Protein AF-A0A2W4KVB9-F1 (afdb_monomer)

pLDDT: mean 76.85, std 13.58, range [40.19, 92.81]

Sequence (116 aa):
MSLSLYEGKRRDLTPLKLLVTANVVLGLCAVLFWEPMSVLIAEPILWATGQGIGMSPELLDYPFVLIWFLPIACACVAWIAGKVGWTKLAYFAAFYPLLYLGLVFGWYHLTPAQWH

Foldseek 3Di:
DPPDPPDDPPPPCVVLVVLLVVLQVQLVCCVVVVPVCCVVQVVLQCLVLVVPQPPDRDPVSPSSCLRNVQSNVLSVQLVVCVVVVVNVSNVCSSCVSVVVSCCSVVCVVPDPPVSD

Secondary structure (DSSP, 8-state):
----TTS------HHHHHHHHHHHHHHHHHHHTHHHHHHHHHHHHHHHHTT---SS--GGG-HHHHHHHHHHHHHHHHHHHHHHT-HHHHHHHHHHHHHHHHHHHHHHHHS-GGG-

Radius of gyration: 18.53 Å; Cα contacts (8 Å, |Δi|>4): 88; chains: 1; bounding box: 48×26×63 Å

Structure (mmCIF, N/CA/C/O backbone):
data_AF-A0A2W4KVB9-F1
#
_entry.id   AF-A0A2W4KVB9-F1
#
loop_
_atom_site.group_PDB
_atom_site.id
_atom_site.type_symbol
_atom_site.label_atom_id
_atom_site.label_alt_id
_atom_site.label_comp_id
_atom_site.label_asym_id
_atom_site.label_entity_id
_atom_site.label_seq_id
_atom_site.pdbx_PDB_ins_code
_atom_site.Cartn_x
_atom_site.Cartn_y
_atom_site.Cartn_z
_atom_site.occupancy
_atom_site.B_iso_or_equiv
_atom_site.auth_seq_id
_atom_site.auth_comp_id
_atom_site.auth_asym_id
_atom_site.auth_atom_id
_atom_site.pdbx_PDB_model_num
ATOM 1 N N . MET A 1 1 ? -22.123 -0.641 44.196 1.00 40.19 1 MET A N 1
ATOM 2 C CA . MET A 1 1 ? -22.341 -0.252 42.786 1.00 40.19 1 MET A CA 1
ATOM 3 C C . MET A 1 1 ? -20.986 -0.159 42.103 1.00 40.19 1 MET A C 1
ATOM 5 O O . MET A 1 1 ? -20.333 0.870 42.187 1.00 40.19 1 MET A O 1
ATOM 9 N N . SER A 1 2 ? -20.513 -1.258 41.513 1.00 43.38 2 SER A N 1
ATOM 10 C CA . SER A 1 2 ? -19.314 -1.250 40.674 1.00 43.38 2 SER A CA 1
ATOM 11 C C . SER A 1 2 ? -19.734 -0.780 39.287 1.00 43.38 2 SER A C 1
ATOM 13 O O . SER A 1 2 ? -20.234 -1.573 38.488 1.00 43.38 2 SER A O 1
ATOM 15 N N . LEU A 1 3 ? -19.599 0.523 39.039 1.00 45.16 3 LEU A N 1
ATOM 16 C CA . LEU A 1 3 ? -19.624 1.058 37.685 1.00 45.16 3 LEU A CA 1
ATOM 17 C C . LEU A 1 3 ? -18.570 0.294 36.889 1.00 45.16 3 LEU A C 1
ATOM 19 O O . LEU A 1 3 ? -17.377 0.314 37.188 1.00 45.16 3 LEU A O 1
ATOM 23 N N . SER A 1 4 ? -19.088 -0.498 35.967 1.00 47.47 4 SER A N 1
ATOM 24 C CA . SER A 1 4 ? -18.372 -1.386 35.082 1.00 47.47 4 SER A CA 1
ATOM 25 C C . SER A 1 4 ? -17.217 -0.638 34.413 1.00 47.47 4 SER A C 1
ATOM 27 O O . SER A 1 4 ? -17.430 0.220 33.562 1.00 47.47 4 SER A O 1
ATOM 29 N N . LEU A 1 5 ? -15.982 -1.027 34.742 1.00 48.06 5 LEU A N 1
ATOM 30 C CA . LEU A 1 5 ? -14.723 -0.675 34.057 1.00 48.06 5 LEU A CA 1
ATOM 31 C C . LEU A 1 5 ? -14.721 -0.998 32.541 1.00 48.06 5 LEU A C 1
ATOM 33 O O . LEU A 1 5 ? -13.707 -0.838 31.866 1.00 48.06 5 LEU A O 1
ATOM 37 N N . TYR A 1 6 ? -15.850 -1.471 32.013 1.00 49.78 6 TYR A N 1
ATOM 38 C CA . TYR A 1 6 ? -16.123 -1.795 30.621 1.00 49.78 6 TYR A CA 1
ATOM 39 C C . TYR A 1 6 ? -16.751 -0.631 29.836 1.00 49.78 6 TYR A C 1
ATOM 41 O O . TYR A 1 6 ? -16.844 -0.699 28.608 1.00 49.78 6 TYR A O 1
ATOM 49 N N . GLU A 1 7 ? -17.163 0.452 30.500 1.00 45.88 7 GLU A N 1
ATOM 50 C CA . GLU A 1 7 ? -17.630 1.658 29.821 1.00 45.88 7 GLU A CA 1
ATOM 51 C C . GLU A 1 7 ? -16.451 2.522 29.349 1.00 45.88 7 GLU A C 1
ATOM 53 O O . GLU A 1 7 ? -15.769 3.199 30.113 1.00 45.88 7 GLU A O 1
ATOM 58 N N . GLY A 1 8 ? -16.261 2.574 28.032 1.00 48.41 8 GLY A N 1
ATOM 59 C CA . GLY A 1 8 ? -16.166 3.899 27.423 1.00 48.41 8 GLY A CA 1
ATOM 60 C C . GLY A 1 8 ? -14.857 4.318 26.770 1.00 48.41 8 GLY A C 1
ATOM 61 O O . GLY A 1 8 ? -14.829 5.411 26.212 1.00 48.41 8 GLY A O 1
ATOM 62 N N . LYS A 1 9 ? -13.806 3.492 26.684 1.00 52.28 9 LYS A N 1
ATOM 63 C CA . LYS A 1 9 ? -12.758 3.773 25.681 1.00 52.28 9 LYS A CA 1
ATOM 64 C C . LYS A 1 9 ? -13.241 3.283 24.315 1.00 52.28 9 LYS A C 1
ATOM 66 O O . LYS A 1 9 ? -12.761 2.275 23.799 1.00 52.28 9 LYS A O 1
ATOM 71 N N . ARG A 1 10 ? -14.221 3.989 23.724 1.00 60.16 10 ARG A N 1
ATOM 72 C CA . ARG A 1 10 ? -14.488 3.899 22.278 1.00 60.16 10 ARG A CA 1
ATOM 73 C C . ARG A 1 10 ? -13.151 4.166 21.598 1.00 60.16 10 ARG A C 1
ATOM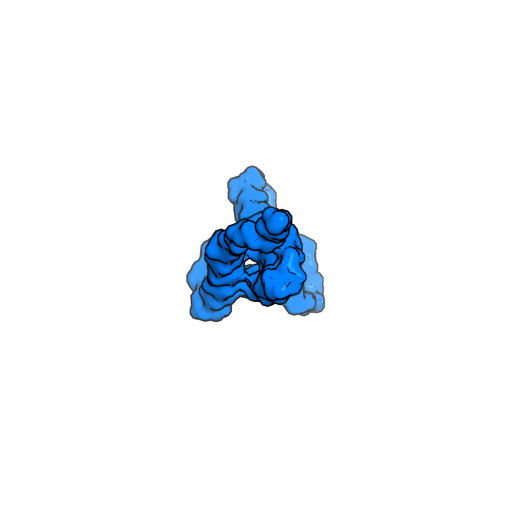 75 O O . ARG A 1 10 ? -12.666 5.292 21.607 1.00 60.16 10 ARG A O 1
ATOM 82 N N . ARG A 1 11 ? -12.506 3.106 21.106 1.00 65.88 11 ARG A N 1
ATOM 83 C CA . ARG A 1 11 ? -11.243 3.221 20.382 1.00 65.88 11 ARG A CA 1
ATOM 84 C C . ARG A 1 11 ? -11.505 4.130 19.193 1.00 65.88 11 ARG A C 1
ATOM 86 O O . ARG A 1 11 ? -12.399 3.842 18.400 1.00 65.88 11 ARG A O 1
ATOM 93 N N . ASP A 1 12 ? -10.760 5.223 19.100 1.00 77.75 12 ASP A N 1
ATOM 94 C CA . ASP A 1 12 ? -10.8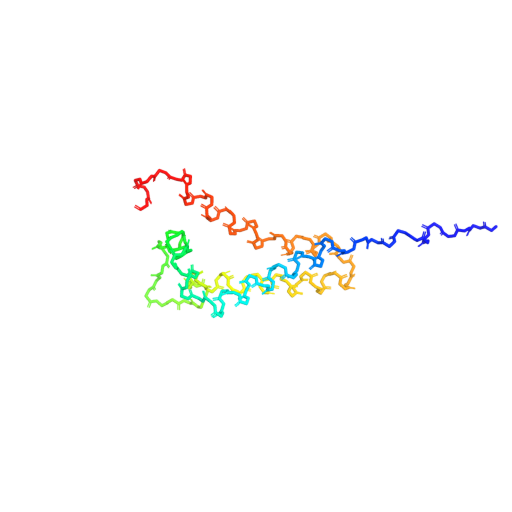39 6.085 17.936 1.00 77.75 12 ASP A CA 1
ATOM 95 C C . ASP A 1 12 ? -10.321 5.304 16.720 1.00 77.75 12 ASP A C 1
ATOM 97 O O . ASP A 1 12 ? -9.152 4.925 16.642 1.00 77.75 12 ASP A O 1
ATOM 101 N N . LEU A 1 13 ? -11.239 4.974 15.811 1.00 81.00 13 LEU A N 1
ATOM 102 C CA . LEU A 1 13 ? -10.956 4.257 14.568 1.00 81.00 13 LEU A CA 1
ATOM 103 C C . LEU A 1 13 ? -10.762 5.221 13.393 1.00 81.00 13 LEU A C 1
ATOM 105 O O . LEU A 1 13 ? -10.565 4.763 12.271 1.00 81.00 13 LEU A O 1
ATOM 109 N N . THR A 1 14 ? -10.832 6.535 13.619 1.00 87.38 14 THR A N 1
ATOM 110 C CA . THR A 1 14 ? -10.603 7.562 12.593 1.00 87.38 14 THR A CA 1
ATOM 111 C C . THR A 1 14 ? -9.274 7.372 11.853 1.00 87.38 14 THR A C 1
ATOM 113 O O . THR A 1 14 ? -9.318 7.313 10.624 1.00 87.38 14 THR A O 1
ATOM 116 N N . PRO A 1 15 ? -8.119 7.160 12.521 1.00 87.38 15 PRO A N 1
ATOM 117 C CA . PRO A 1 15 ? -6.861 6.914 11.810 1.00 87.38 15 PRO A CA 1
ATOM 118 C C . PRO A 1 15 ? -6.885 5.634 10.962 1.00 87.38 15 PRO A C 1
ATOM 120 O O . PRO A 1 15 ? -6.407 5.642 9.832 1.00 87.38 15 PRO A O 1
ATOM 123 N N . LEU A 1 16 ? -7.502 4.551 11.449 1.00 86.75 16 LEU A N 1
ATOM 124 C CA . LEU A 1 16 ? -7.662 3.322 10.663 1.00 86.75 16 LEU A CA 1
ATOM 125 C C . LEU A 1 16 ? -8.531 3.557 9.420 1.00 86.75 16 LEU A C 1
ATOM 127 O O . LEU A 1 16 ? -8.188 3.096 8.336 1.00 86.75 16 LEU A O 1
ATOM 131 N N . LYS A 1 17 ? -9.641 4.291 9.561 1.00 87.94 17 LYS A N 1
ATOM 132 C CA .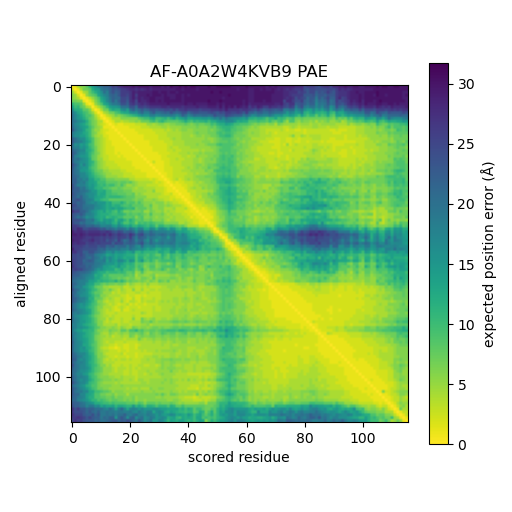 LYS A 1 17 ? -10.512 4.644 8.432 1.00 87.94 17 LYS A CA 1
ATOM 133 C C . LYS A 1 17 ? -9.768 5.482 7.398 1.00 87.94 17 LYS A C 1
ATOM 135 O O . LYS A 1 17 ? -9.891 5.196 6.217 1.00 87.94 17 LYS A O 1
ATOM 140 N N . LEU A 1 18 ? -8.981 6.466 7.834 1.00 90.62 18 LEU A N 1
ATOM 141 C CA . LEU A 1 18 ? -8.162 7.282 6.937 1.00 90.62 18 LEU A CA 1
ATOM 142 C C . LEU A 1 18 ? -7.155 6.426 6.162 1.00 90.62 18 LEU A C 1
ATOM 144 O O . LEU A 1 18 ? -7.060 6.576 4.948 1.00 90.62 18 LEU A O 1
ATOM 148 N N . LEU A 1 19 ? -6.469 5.491 6.829 1.00 88.06 19 LEU A N 1
ATOM 149 C CA . LEU A 1 19 ? -5.537 4.569 6.169 1.00 88.06 19 LEU A CA 1
ATOM 150 C C . LEU A 1 19 ? -6.244 3.662 5.154 1.00 88.06 19 LEU A C 1
ATOM 152 O O . LEU A 1 19 ? -5.758 3.486 4.040 1.00 88.06 19 LEU A O 1
ATOM 156 N N . VAL A 1 20 ? -7.402 3.100 5.507 1.00 88.56 20 VAL A N 1
ATOM 157 C CA . VAL A 1 20 ? -8.199 2.276 4.584 1.00 88.56 20 VAL A CA 1
ATOM 158 C C . VAL A 1 20 ? -8.649 3.102 3.378 1.00 88.56 20 VAL A C 1
ATOM 160 O O . VAL A 1 20 ? -8.452 2.672 2.245 1.00 88.56 20 VAL A O 1
ATOM 163 N N . THR A 1 21 ? -9.181 4.307 3.596 1.00 90.50 21 THR A N 1
ATOM 164 C CA . THR A 1 21 ? -9.589 5.212 2.513 1.00 90.50 21 THR A CA 1
ATOM 165 C C . THR A 1 21 ? -8.410 5.587 1.618 1.00 90.50 21 THR A C 1
ATOM 167 O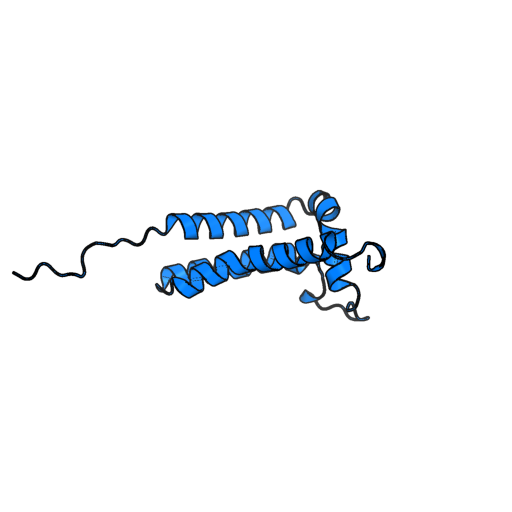 O . THR A 1 21 ? -8.552 5.547 0.402 1.00 90.50 21 THR A O 1
ATOM 170 N N . ALA A 1 22 ? -7.241 5.895 2.186 1.00 88.81 22 ALA A N 1
ATOM 171 C CA . ALA A 1 22 ? -6.044 6.219 1.414 1.00 88.81 22 ALA A CA 1
ATOM 172 C C . ALA A 1 22 ? -5.615 5.056 0.506 1.00 88.81 22 ALA A C 1
ATOM 174 O O . ALA A 1 22 ? -5.329 5.278 -0.666 1.00 88.81 22 ALA A O 1
ATOM 175 N N . ASN A 1 23 ? -5.640 3.816 1.009 1.00 88.50 23 ASN A N 1
ATOM 176 C CA . ASN A 1 23 ? -5.340 2.630 0.202 1.00 88.50 23 ASN A CA 1
ATOM 177 C C . ASN A 1 23 ? -6.361 2.409 -0.923 1.00 88.50 23 ASN A C 1
ATOM 179 O O . ASN A 1 23 ? -5.979 2.072 -2.041 1.00 88.50 23 ASN A O 1
ATOM 183 N N . VAL A 1 24 ? -7.652 2.626 -0.651 1.00 87.25 24 VAL A N 1
ATOM 184 C CA . VAL A 1 24 ? -8.702 2.525 -1.678 1.00 87.25 24 VAL A CA 1
ATOM 185 C C . VAL A 1 24 ? -8.515 3.595 -2.752 1.00 87.25 24 VAL A C 1
ATOM 187 O O . VAL A 1 24 ? -8.582 3.279 -3.936 1.00 87.25 24 VAL A O 1
ATOM 190 N N . VAL A 1 25 ? -8.244 4.843 -2.361 1.00 89.31 25 VAL A N 1
ATOM 191 C CA . VAL A 1 25 ? -7.968 5.939 -3.301 1.00 89.31 25 VAL A CA 1
ATOM 192 C C . VAL A 1 25 ? -6.727 5.633 -4.133 1.00 89.31 25 VAL A C 1
ATOM 194 O O . VAL A 1 25 ? -6.772 5.792 -5.345 1.00 89.31 25 VAL A O 1
ATOM 197 N N . LEU A 1 26 ? -5.652 5.137 -3.517 1.00 84.31 26 LEU A N 1
ATOM 198 C CA . LEU A 1 26 ? -4.439 4.739 -4.230 1.00 84.31 26 LEU A CA 1
ATOM 199 C C . LEU A 1 26 ? -4.727 3.642 -5.264 1.00 84.31 26 LEU A C 1
ATOM 201 O O . LEU A 1 26 ? -4.321 3.771 -6.416 1.00 84.31 26 LEU A O 1
ATOM 205 N N . GLY A 1 27 ? -5.474 2.604 -4.876 1.00 84.31 27 GLY A N 1
ATOM 206 C CA . GLY A 1 27 ? -5.874 1.532 -5.787 1.00 84.31 27 GLY A CA 1
ATOM 207 C C . GLY A 1 27 ? -6.755 2.027 -6.936 1.00 84.31 27 GLY A C 1
ATOM 208 O O . GLY A 1 27 ? -6.535 1.651 -8.084 1.00 84.31 27 GLY A O 1
ATOM 209 N N . LEU A 1 28 ? -7.707 2.923 -6.658 1.00 86.12 28 LEU A N 1
ATOM 210 C CA . LEU A 1 28 ? -8.535 3.557 -7.688 1.00 86.12 28 LEU A CA 1
ATOM 211 C C . LEU A 1 28 ? -7.707 4.430 -8.631 1.00 86.12 28 LEU A C 1
ATOM 213 O O . LEU A 1 28 ? -7.913 4.365 -9.839 1.00 86.12 28 LEU A O 1
ATOM 217 N N . CYS A 1 29 ? -6.758 5.210 -8.112 1.00 84.38 29 CYS A N 1
ATOM 218 C CA . CYS A 1 29 ? -5.858 6.005 -8.940 1.00 84.38 29 CYS A CA 1
ATOM 219 C C . CYS A 1 29 ? -5.012 5.118 -9.855 1.00 84.38 29 CYS A C 1
ATOM 221 O O . CYS A 1 29 ? -4.869 5.430 -11.032 1.00 84.38 29 CYS A O 1
ATOM 223 N N . ALA A 1 30 ? -4.525 3.987 -9.349 1.00 80.31 30 ALA A N 1
ATOM 224 C CA . ALA A 1 30 ? -3.734 3.048 -10.134 1.00 80.31 30 ALA A CA 1
ATOM 225 C C . ALA A 1 30 ? -4.529 2.396 -11.277 1.00 80.31 30 ALA A C 1
ATOM 227 O O . ALA A 1 30 ? -3.942 2.070 -12.304 1.00 80.31 30 ALA A O 1
ATOM 228 N N . VAL A 1 31 ? -5.851 2.252 -11.137 1.00 82.25 31 VAL A N 1
ATOM 229 C CA . VAL A 1 31 ? -6.727 1.737 -12.204 1.00 82.25 31 VAL A CA 1
ATOM 230 C C . VAL A 1 31 ? -7.176 2.847 -13.162 1.00 82.25 31 VAL A C 1
ATOM 232 O O . VAL A 1 31 ? -7.126 2.673 -14.376 1.00 82.25 31 VAL A O 1
ATOM 235 N N . LEU A 1 32 ? -7.624 3.991 -12.635 1.00 85.06 32 LEU A N 1
ATOM 236 C CA . LEU A 1 32 ? -8.243 5.069 -13.422 1.00 85.06 32 LEU A CA 1
ATOM 237 C C . LEU A 1 32 ? -7.225 6.003 -14.084 1.00 85.06 32 LEU A C 1
ATOM 239 O O . LEU A 1 32 ? -7.493 6.549 -15.149 1.00 85.06 32 LEU A O 1
ATOM 243 N N . PHE A 1 33 ? -6.064 6.185 -13.461 1.00 83.75 33 PHE A N 1
ATOM 244 C CA . PHE A 1 33 ? -4.987 7.069 -13.909 1.00 83.75 33 PHE A CA 1
ATOM 245 C C . PHE A 1 33 ? -3.701 6.270 -14.138 1.00 83.75 33 PHE A C 1
ATOM 247 O O . PHE A 1 33 ? -2.602 6.720 -13.811 1.00 83.75 33 PHE A O 1
ATOM 254 N N . TRP A 1 34 ? -3.841 5.064 -14.693 1.00 75.56 34 TRP A N 1
ATOM 255 C CA . TRP A 1 34 ? -2.728 4.136 -14.869 1.00 75.56 34 TRP A CA 1
ATOM 256 C C . TRP A 1 34 ? -1.617 4.713 -15.766 1.00 75.56 34 TRP A C 1
ATOM 258 O O . TRP A 1 34 ? -0.448 4.546 -15.441 1.00 75.56 34 TRP A O 1
ATOM 268 N N . GLU A 1 35 ? -1.952 5.457 -16.830 1.00 77.25 35 GLU A N 1
ATOM 269 C CA . GLU A 1 35 ? -0.967 6.089 -17.725 1.00 77.25 35 GLU A CA 1
ATOM 270 C C . GLU A 1 35 ? -0.042 7.075 -16.988 1.00 77.25 35 GLU A C 1
ATOM 272 O O . GLU A 1 35 ? 1.168 6.840 -16.960 1.00 77.25 35 GLU A O 1
ATOM 277 N N . PRO A 1 36 ? -0.540 8.141 -16.329 1.00 78.88 36 PRO A N 1
ATOM 278 C CA . PRO A 1 36 ? 0.330 9.066 -15.603 1.00 78.88 36 PRO A CA 1
ATOM 279 C C . PRO A 1 36 ? 0.996 8.419 -14.383 1.00 78.88 36 PRO A C 1
ATOM 281 O O . PRO A 1 36 ? 2.124 8.779 -14.049 1.00 78.88 36 PRO A O 1
ATOM 284 N N . MET A 1 37 ? 0.351 7.443 -13.730 1.00 73.31 37 MET A N 1
ATOM 285 C CA . MET A 1 37 ? 1.004 6.677 -12.664 1.00 73.31 37 MET A CA 1
ATOM 286 C C . MET A 1 37 ? 2.161 5.835 -13.201 1.00 73.31 37 MET A C 1
ATOM 288 O O . MET A 1 37 ? 3.196 5.756 -12.546 1.00 73.31 37 MET A O 1
ATOM 292 N N . SER A 1 38 ? 2.046 5.262 -14.398 1.00 70.38 38 SER A N 1
ATOM 293 C CA . SER A 1 38 ? 3.137 4.492 -14.992 1.00 70.38 38 SER A CA 1
ATOM 294 C C . SER A 1 38 ? 4.382 5.356 -15.214 1.00 70.38 38 SER A C 1
ATOM 296 O O . SER A 1 38 ? 5.472 4.931 -14.869 1.00 70.38 38 SER A O 1
ATOM 298 N N . VAL A 1 39 ? 4.243 6.617 -15.630 1.00 74.69 39 VAL A N 1
ATOM 299 C CA . VAL A 1 39 ? 5.393 7.524 -15.812 1.00 74.69 39 VAL A CA 1
ATOM 300 C C . VAL A 1 39 ? 6.192 7.729 -14.520 1.00 74.69 39 VAL A C 1
ATOM 302 O O . VAL A 1 39 ? 7.412 7.835 -14.559 1.00 74.69 39 VAL A O 1
ATOM 305 N N . LEU A 1 40 ? 5.519 7.775 -13.370 1.00 71.69 40 LEU A N 1
ATOM 306 C CA . LEU A 1 40 ? 6.160 8.059 -12.081 1.00 71.69 40 LEU A CA 1
ATOM 307 C C . LEU A 1 40 ? 6.654 6.802 -11.354 1.00 71.69 40 LEU A C 1
ATOM 309 O O . LEU A 1 40 ? 7.483 6.892 -10.452 1.00 71.69 40 LEU A O 1
ATOM 313 N N . ILE A 1 41 ? 6.088 5.643 -11.686 1.00 73.38 41 ILE A N 1
ATOM 314 C CA . ILE A 1 41 ? 6.150 4.450 -10.837 1.00 73.38 41 ILE A CA 1
ATOM 315 C C . ILE A 1 41 ? 6.642 3.221 -11.606 1.00 73.38 41 ILE A C 1
ATOM 317 O O . ILE A 1 41 ? 7.122 2.269 -10.994 1.00 73.38 41 ILE A O 1
ATOM 321 N N . ALA A 1 42 ? 6.550 3.227 -12.938 1.00 70.69 42 ALA A N 1
ATOM 322 C CA . ALA A 1 42 ? 6.967 2.100 -13.763 1.00 70.69 42 ALA A CA 1
ATOM 323 C C . ALA A 1 42 ? 8.441 1.782 -13.559 1.00 70.69 42 ALA A C 1
ATOM 325 O O . ALA A 1 42 ? 8.756 0.630 -13.311 1.00 70.69 42 ALA A O 1
ATOM 326 N N . GLU A 1 43 ? 9.324 2.779 -13.621 1.00 72.25 43 GLU A N 1
ATOM 327 C CA . GLU A 1 43 ? 10.767 2.570 -13.487 1.00 72.25 43 GLU A CA 1
ATOM 328 C C . GLU A 1 43 ? 11.156 1.910 -12.149 1.00 72.25 43 GLU A C 1
ATOM 330 O O . GLU A 1 43 ? 11.729 0.820 -12.195 1.00 72.25 43 GLU A O 1
ATOM 335 N N . PRO A 1 44 ? 10.781 2.449 -10.967 1.00 73.88 44 PRO A N 1
ATOM 336 C CA . PRO A 1 44 ? 11.089 1.810 -9.688 1.00 73.88 44 PRO A CA 1
ATOM 337 C C . PRO A 1 44 ? 10.599 0.369 -9.573 1.00 73.88 44 PRO A C 1
ATOM 339 O O . PRO A 1 44 ? 11.285 -0.492 -9.018 1.00 73.88 44 PRO A O 1
ATOM 342 N N . ILE A 1 45 ? 9.397 0.095 -10.081 1.00 72.56 45 ILE A N 1
ATOM 343 C CA . ILE A 1 45 ? 8.787 -1.221 -9.914 1.00 72.56 45 ILE A CA 1
ATOM 344 C C . ILE A 1 45 ? 9.305 -2.207 -10.962 1.00 72.56 45 ILE A C 1
ATOM 346 O O . ILE A 1 45 ? 9.587 -3.351 -10.614 1.00 72.56 45 ILE A O 1
ATOM 350 N N . LEU A 1 46 ? 9.497 -1.789 -12.214 1.00 71.25 46 LEU A N 1
ATOM 351 C CA . LEU A 1 46 ? 10.159 -2.598 -13.241 1.00 71.25 46 LEU A CA 1
ATOM 352 C C . LEU A 1 46 ? 11.576 -2.950 -12.816 1.00 71.25 46 LEU A C 1
ATOM 354 O O . LEU A 1 46 ? 11.995 -4.081 -13.002 1.00 71.25 46 LEU A O 1
ATOM 358 N N . TRP A 1 47 ? 12.291 -2.027 -12.188 1.00 71.75 47 TRP A N 1
ATOM 359 C CA . TRP A 1 47 ? 13.609 -2.305 -11.648 1.00 71.75 47 TRP A CA 1
ATOM 360 C C . TRP A 1 47 ? 13.563 -3.336 -10.503 1.00 71.75 47 TRP A C 1
ATOM 362 O O . TRP A 1 47 ? 14.323 -4.304 -10.501 1.00 71.75 47 TRP A O 1
ATOM 372 N N . ALA A 1 48 ? 12.604 -3.208 -9.579 1.00 70.25 48 ALA A N 1
ATOM 373 C CA . ALA A 1 48 ? 12.428 -4.158 -8.477 1.00 70.25 48 ALA A CA 1
ATOM 374 C C . ALA A 1 48 ? 11.926 -5.551 -8.919 1.00 70.25 48 ALA A C 1
ATOM 376 O O . ALA A 1 48 ? 12.155 -6.536 -8.219 1.00 70.25 48 ALA A O 1
ATOM 377 N N . THR A 1 49 ? 11.239 -5.643 -10.061 1.00 65.94 49 THR A N 1
ATOM 378 C CA . THR A 1 49 ? 10.642 -6.889 -10.594 1.00 65.94 49 THR A CA 1
ATOM 379 C C . THR A 1 49 ? 11.383 -7.453 -11.814 1.00 65.94 49 THR A C 1
ATOM 381 O O . THR A 1 49 ? 11.147 -8.590 -12.223 1.00 65.94 49 THR A O 1
ATOM 384 N N . GLY A 1 50 ? 12.325 -6.693 -12.376 1.00 60.72 50 GLY A N 1
ATOM 385 C CA . GLY A 1 50 ? 12.919 -6.917 -13.695 1.00 60.72 50 GLY A CA 1
ATOM 386 C C . GLY A 1 50 ? 13.852 -8.118 -13.801 1.00 60.72 50 GLY A C 1
ATOM 387 O O . GLY A 1 50 ? 14.138 -8.561 -14.909 1.00 60.72 50 GLY A O 1
ATOM 388 N N . GLN A 1 51 ? 14.287 -8.701 -12.681 1.00 57.75 51 GLN A N 1
ATOM 389 C CA . GLN A 1 51 ? 15.095 -9.928 -12.696 1.00 57.75 51 GLN A CA 1
ATOM 390 C C . GLN A 1 51 ? 14.269 -11.228 -12.740 1.00 57.75 51 GLN A C 1
ATOM 392 O O . GLN A 1 51 ? 14.858 -12.307 -12.761 1.00 57.75 51 GLN A O 1
ATOM 397 N N . GLY A 1 52 ? 12.930 -11.158 -12.752 1.00 51.16 52 GLY A N 1
ATOM 398 C CA . GLY A 1 52 ? 12.076 -12.332 -12.510 1.00 51.16 52 GLY A CA 1
ATOM 399 C C . GLY A 1 52 ? 10.982 -12.637 -13.533 1.00 51.16 52 GLY A C 1
ATOM 400 O O . GLY A 1 52 ? 10.317 -13.656 -13.374 1.00 51.16 52 GLY A O 1
ATOM 401 N N . ILE A 1 53 ? 10.769 -11.816 -14.569 1.00 55.53 53 ILE A N 1
ATOM 402 C CA . ILE A 1 53 ? 9.680 -12.054 -15.535 1.00 55.53 53 ILE A CA 1
ATOM 403 C C . ILE A 1 53 ? 10.063 -13.235 -16.442 1.00 55.53 53 ILE A C 1
ATOM 405 O O . ILE A 1 53 ? 10.736 -13.077 -17.461 1.00 55.53 53 ILE A O 1
ATOM 409 N N . GLY A 1 54 ? 9.670 -14.444 -16.039 1.00 55.91 54 GLY A N 1
ATOM 410 C CA . GLY A 1 54 ? 9.823 -15.656 -16.840 1.00 55.91 54 GLY A CA 1
ATOM 411 C C . GLY A 1 54 ? 9.004 -15.602 -18.135 1.00 55.91 54 GLY A C 1
ATOM 412 O O . GLY A 1 54 ? 8.141 -14.748 -18.320 1.00 55.91 54 GLY A O 1
ATOM 413 N N . MET A 1 55 ? 9.232 -16.558 -19.044 1.00 56.62 55 MET A N 1
ATOM 414 C CA . MET A 1 55 ? 8.503 -16.634 -20.325 1.00 56.62 55 MET A CA 1
ATOM 415 C C . MET A 1 55 ? 6.990 -16.908 -20.178 1.00 56.62 55 MET A C 1
ATOM 417 O O . MET A 1 55 ? 6.256 -16.817 -21.159 1.00 56.62 55 MET A O 1
ATOM 421 N N . SER A 1 56 ? 6.517 -17.215 -18.967 1.00 58.28 56 SER A N 1
ATOM 422 C CA . SER A 1 56 ? 5.107 -17.386 -18.606 1.00 58.28 56 SER A CA 1
ATOM 423 C C . SER A 1 56 ? 4.757 -16.489 -17.407 1.00 58.28 56 SER A C 1
ATOM 425 O O . SER A 1 56 ? 4.737 -16.987 -16.282 1.00 58.28 56 SER A O 1
ATOM 427 N N . PRO A 1 57 ? 4.535 -15.180 -17.608 1.00 62.94 57 PRO A N 1
ATOM 428 C CA . PRO A 1 57 ? 4.242 -14.273 -16.505 1.00 62.94 57 PRO A CA 1
ATOM 429 C C . PRO A 1 57 ? 2.893 -14.617 -15.861 1.00 62.94 57 PRO A C 1
ATOM 431 O O . PRO A 1 57 ? 1.857 -14.656 -16.533 1.00 62.94 57 PRO A O 1
ATOM 434 N N . GLU A 1 58 ? 2.899 -14.863 -14.555 1.00 68.12 58 GLU A N 1
ATOM 435 C CA . GLU A 1 58 ? 1.693 -14.955 -13.742 1.00 68.12 58 GLU A CA 1
ATOM 436 C C . GLU A 1 58 ? 1.120 -13.556 -13.475 1.00 68.12 58 GLU A C 1
ATOM 438 O O . GLU A 1 58 ? 1.803 -12.538 -13.575 1.00 68.12 58 GLU A O 1
ATOM 443 N N . LEU A 1 59 ? -0.160 -13.473 -13.095 1.00 66.38 59 LEU A N 1
ATOM 444 C CA . LEU A 1 59 ? -0.819 -12.187 -12.827 1.00 66.38 59 LEU A CA 1
ATOM 445 C C . LEU A 1 59 ? -0.083 -11.366 -11.747 1.00 66.38 59 LEU A C 1
ATOM 447 O O . LEU A 1 59 ? -0.099 -10.141 -11.787 1.00 66.38 59 LEU A O 1
ATOM 451 N N . LEU A 1 60 ? 0.561 -12.038 -10.789 1.00 65.50 60 LEU A N 1
ATOM 452 C CA . LEU A 1 60 ? 1.325 -11.400 -9.714 1.00 65.50 60 LEU A CA 1
ATOM 453 C C . LEU A 1 60 ? 2.741 -10.989 -10.133 1.00 65.50 60 LEU A C 1
ATOM 455 O O . LEU A 1 60 ? 3.332 -10.145 -9.463 1.00 65.50 60 LEU A O 1
ATOM 459 N N . ASP A 1 61 ? 3.244 -11.516 -11.252 1.00 61.16 61 ASP A N 1
ATOM 460 C CA . ASP A 1 61 ? 4.523 -11.101 -11.836 1.00 61.16 61 ASP A CA 1
ATOM 461 C C . ASP A 1 61 ? 4.402 -9.744 -12.530 1.00 61.16 61 ASP A C 1
ATOM 463 O O . ASP A 1 61 ? 5.408 -9.110 -12.844 1.00 61.16 61 ASP A O 1
ATOM 467 N N . TYR A 1 62 ? 3.171 -9.269 -12.757 1.00 66.62 62 TYR A N 1
ATOM 468 C CA . TYR A 1 62 ? 2.947 -7.944 -13.302 1.00 66.62 62 TYR A CA 1
ATOM 469 C C . TYR A 1 62 ? 3.185 -6.876 -12.227 1.00 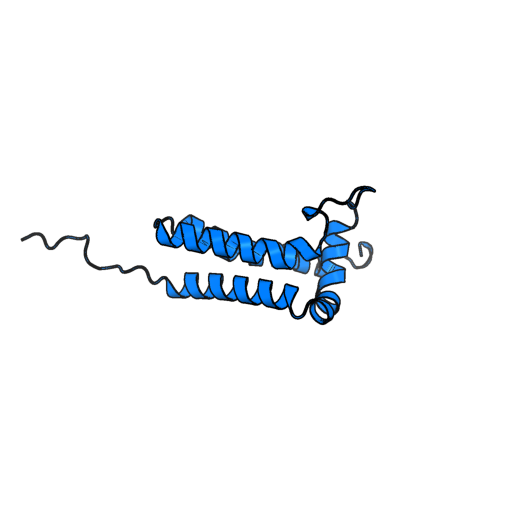66.62 62 TYR A C 1
ATOM 471 O O . TYR A 1 62 ? 2.369 -6.728 -11.310 1.00 66.62 62 TYR A O 1
ATOM 479 N N . PRO A 1 63 ? 4.230 -6.042 -12.373 1.00 65.94 63 PRO A N 1
ATOM 480 C CA . PRO A 1 63 ? 4.601 -5.032 -11.382 1.00 65.94 63 PRO A CA 1
ATOM 481 C C . PRO A 1 63 ? 3.455 -4.075 -11.042 1.00 65.94 63 PRO A C 1
ATOM 483 O O . PRO A 1 63 ? 3.274 -3.667 -9.897 1.00 65.94 63 PRO A O 1
ATOM 486 N N . PHE A 1 64 ? 2.621 -3.764 -12.033 1.00 67.19 64 PHE A N 1
ATOM 487 C CA . PHE A 1 64 ? 1.480 -2.870 -11.871 1.00 67.19 64 PHE A CA 1
ATOM 488 C C . PHE A 1 64 ? 0.323 -3.498 -11.098 1.00 67.19 64 PHE A C 1
ATOM 490 O O . PHE A 1 64 ? -0.422 -2.767 -10.448 1.00 67.19 64 PHE A O 1
ATOM 497 N N . VAL A 1 65 ? 0.189 -4.829 -11.104 1.00 71.25 65 VAL A N 1
ATOM 498 C CA . VAL A 1 65 ? -0.833 -5.532 -10.314 1.00 71.25 65 VAL A CA 1
ATOM 499 C C . VAL A 1 65 ? -0.599 -5.306 -8.829 1.00 71.25 65 VAL A C 1
ATOM 501 O O . VAL A 1 65 ? -1.548 -5.032 -8.098 1.00 71.25 65 VAL A O 1
ATOM 504 N N . LEU A 1 66 ? 0.658 -5.263 -8.391 1.00 72.81 66 LEU A N 1
ATOM 505 C CA . LEU A 1 66 ? 1.008 -4.954 -7.004 1.00 72.81 66 LEU A CA 1
ATOM 506 C C . LEU A 1 66 ? 0.580 -3.540 -6.574 1.00 72.81 66 LEU A C 1
ATOM 508 O O . LEU A 1 66 ? 0.289 -3.332 -5.400 1.00 72.81 66 LEU A O 1
ATOM 512 N N . ILE A 1 67 ? 0.480 -2.578 -7.497 1.00 75.44 67 ILE A N 1
ATOM 513 C CA . ILE A 1 67 ? 0.142 -1.180 -7.174 1.00 75.44 67 ILE A CA 1
ATOM 514 C C . ILE A 1 67 ? -1.348 -1.005 -6.872 1.00 75.44 67 ILE A C 1
ATOM 516 O O . ILE A 1 67 ? -1.699 -0.205 -6.011 1.00 75.44 67 ILE A O 1
ATOM 520 N N . TRP A 1 68 ? -2.237 -1.727 -7.559 1.00 77.44 68 TRP A N 1
ATOM 521 C CA . TRP A 1 68 ? -3.683 -1.594 -7.339 1.00 77.44 68 TRP A CA 1
ATOM 522 C C . TRP A 1 68 ? -4.267 -2.742 -6.522 1.00 77.44 68 TRP A C 1
ATOM 524 O O . TRP A 1 68 ? -5.105 -2.506 -5.650 1.00 77.44 68 TRP A O 1
ATOM 534 N N . PHE A 1 69 ? -3.815 -3.977 -6.741 1.00 83.00 69 PHE A N 1
ATOM 535 C CA . PHE A 1 69 ? -4.367 -5.142 -6.056 1.00 83.00 69 PHE A CA 1
ATOM 536 C C . PHE A 1 69 ? -3.975 -5.160 -4.579 1.00 83.00 69 PHE A C 1
ATOM 538 O O . PHE A 1 69 ? -4.838 -5.359 -3.723 1.00 83.00 69 PHE A O 1
ATOM 545 N N . LEU A 1 70 ? -2.699 -4.909 -4.264 1.00 84.94 70 LEU A N 1
ATOM 546 C CA . LEU A 1 70 ? -2.203 -4.997 -2.892 1.00 84.94 70 LEU A CA 1
ATOM 547 C C . LEU A 1 70 ? -2.887 -3.982 -1.958 1.00 84.94 70 LEU A C 1
ATOM 549 O O . LEU A 1 70 ? -3.398 -4.416 -0.923 1.00 84.94 70 LEU A O 1
ATOM 553 N N . PRO A 1 71 ? -3.001 -2.676 -2.291 1.00 86.06 71 PRO A N 1
ATOM 554 C CA . PRO A 1 71 ? -3.695 -1.724 -1.425 1.00 86.06 71 PRO A CA 1
ATOM 555 C C . PRO A 1 71 ? -5.171 -2.067 -1.234 1.00 86.06 71 PRO A C 1
ATOM 557 O O . PRO A 1 71 ? -5.677 -1.962 -0.117 1.00 86.06 71 PRO A O 1
ATOM 560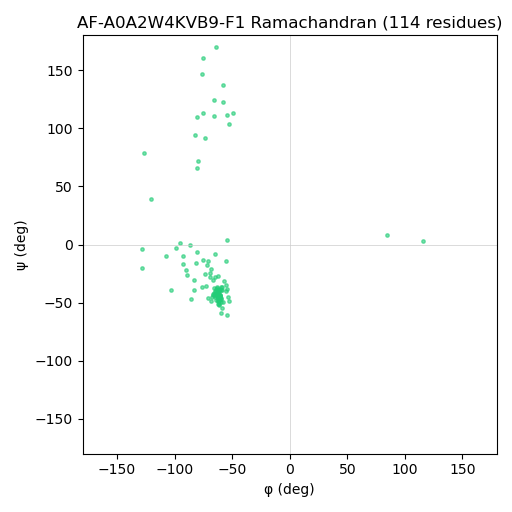 N N . ILE A 1 72 ? -5.857 -2.522 -2.288 1.00 88.31 72 ILE A N 1
ATOM 561 C CA . ILE A 1 72 ? -7.280 -2.882 -2.220 1.00 88.31 72 ILE A CA 1
ATOM 562 C C . ILE A 1 72 ? -7.481 -4.134 -1.358 1.00 88.31 72 ILE A C 1
ATOM 564 O O . ILE A 1 72 ? -8.302 -4.119 -0.439 1.00 88.31 72 ILE A O 1
ATOM 568 N N . ALA A 1 73 ? -6.707 -5.197 -1.590 1.00 89.44 73 ALA A N 1
ATOM 569 C CA . ALA A 1 73 ? -6.786 -6.431 -0.811 1.00 89.44 73 ALA A CA 1
ATOM 570 C C . ALA A 1 73 ? -6.491 -6.170 0.675 1.00 89.44 73 ALA A C 1
ATOM 572 O O . ALA A 1 73 ? -7.250 -6.586 1.556 1.00 89.44 73 ALA A O 1
ATOM 573 N N . CYS A 1 74 ? -5.439 -5.403 0.965 1.00 90.31 74 CYS A N 1
ATOM 574 C CA . CYS A 1 74 ? -5.088 -4.995 2.319 1.00 90.31 74 CYS A CA 1
ATOM 575 C C . CYS A 1 74 ? -6.152 -4.096 2.967 1.00 90.31 74 CYS A C 1
ATOM 577 O O . CYS A 1 74 ? -6.444 -4.272 4.152 1.00 90.31 74 CYS A O 1
ATOM 579 N N . ALA A 1 75 ? -6.783 -3.188 2.217 1.00 90.12 75 ALA A N 1
ATOM 580 C CA . ALA A 1 75 ? -7.899 -2.373 2.698 1.00 90.12 75 ALA A CA 1
ATOM 581 C C . ALA A 1 75 ? -9.121 -3.233 3.065 1.00 90.12 75 ALA A C 1
ATOM 583 O O . ALA A 1 75 ? -9.721 -3.023 4.123 1.00 90.12 75 ALA A O 1
ATOM 584 N N . CYS A 1 76 ? -9.454 -4.239 2.251 1.00 92.25 76 CYS A N 1
ATOM 585 C CA . CYS A 1 76 ? -10.513 -5.208 2.548 1.00 92.25 76 CYS A CA 1
ATOM 586 C C . CYS A 1 76 ? -10.212 -5.999 3.830 1.00 92.25 76 CYS A C 1
ATOM 588 O O . CYS A 1 76 ? -11.059 -6.073 4.725 1.00 92.25 76 CYS A O 1
ATOM 590 N N . VAL A 1 77 ? -8.995 -6.539 3.962 1.00 92.81 77 VAL A N 1
ATOM 591 C CA . VAL A 1 77 ? -8.566 -7.271 5.167 1.00 92.81 77 VAL A CA 1
ATOM 592 C C . VAL A 1 77 ? -8.592 -6.361 6.396 1.00 92.81 77 VAL A C 1
ATOM 594 O O . VAL A 1 77 ? -9.110 -6.755 7.442 1.00 92.81 77 VAL A O 1
ATOM 597 N N . ALA A 1 78 ? -8.103 -5.125 6.274 1.00 90.56 78 ALA A N 1
ATOM 598 C CA . ALA A 1 78 ? -8.109 -4.145 7.353 1.00 90.56 78 ALA A CA 1
ATOM 599 C C . ALA A 1 78 ? -9.529 -3.781 7.802 1.00 90.56 78 ALA A C 1
ATOM 601 O O . ALA A 1 78 ? -9.796 -3.695 9.005 1.00 90.56 78 ALA A O 1
ATOM 602 N N . TRP A 1 79 ? -10.458 -3.621 6.856 1.00 89.81 79 TRP A N 1
ATOM 603 C CA . TRP A 1 79 ? -11.869 -3.384 7.151 1.00 89.81 79 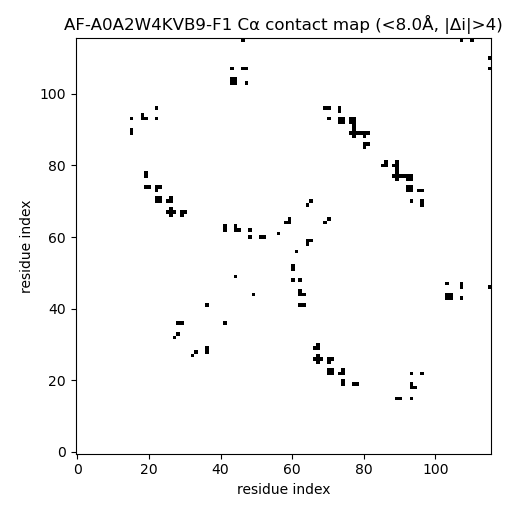TRP A CA 1
ATOM 604 C C . TRP A 1 79 ? -12.470 -4.554 7.934 1.00 89.81 79 TRP A C 1
ATOM 606 O O . TRP A 1 79 ? -13.080 -4.337 8.986 1.00 89.81 79 TRP A O 1
ATOM 616 N N . ILE A 1 80 ? -12.299 -5.789 7.452 1.00 92.31 80 ILE A N 1
ATOM 617 C CA . ILE A 1 80 ? -12.850 -6.993 8.096 1.00 92.31 80 ILE A CA 1
ATOM 618 C C . ILE A 1 80 ? -12.251 -7.165 9.497 1.00 92.31 80 ILE A C 1
ATOM 620 O O . ILE A 1 80 ? -12.992 -7.290 10.474 1.00 92.31 80 ILE A O 1
ATOM 624 N N . ALA A 1 81 ? -10.926 -7.075 9.631 1.00 91.31 81 ALA A N 1
ATOM 625 C CA . ALA A 1 81 ? -10.240 -7.153 10.919 1.00 91.31 81 ALA A CA 1
ATOM 626 C C . ALA A 1 81 ? -10.706 -6.052 11.890 1.00 91.31 81 ALA A C 1
ATOM 628 O O . ALA A 1 81 ? -10.866 -6.298 13.089 1.00 91.31 81 ALA A O 1
ATOM 629 N N . GLY A 1 82 ? -10.990 -4.852 11.373 1.00 87.19 82 GLY A N 1
ATOM 630 C CA . GLY A 1 82 ? -11.572 -3.751 12.136 1.00 87.19 82 GLY A CA 1
ATOM 631 C C . GLY A 1 82 ? -12.976 -4.058 12.664 1.00 87.19 82 GLY A C 1
ATOM 632 O O . GLY A 1 82 ? -13.294 -3.675 13.790 1.00 87.19 82 GLY A O 1
ATOM 633 N N . LYS A 1 83 ? -13.800 -4.790 11.901 1.00 86.94 83 LYS A N 1
ATOM 634 C CA . LYS A 1 83 ? -15.147 -5.220 12.320 1.00 86.94 83 LYS A CA 1
ATOM 635 C C . LYS A 1 83 ? -15.121 -6.329 13.374 1.00 86.94 83 LYS A C 1
ATOM 637 O O . LYS A 1 83 ? -15.951 -6.307 14.275 1.00 86.94 83 LYS A O 1
ATOM 642 N N . VAL A 1 84 ? -14.160 -7.249 13.291 1.00 90.88 84 VAL A N 1
ATOM 643 C CA . VAL A 1 84 ? -13.997 -8.375 14.238 1.00 90.88 84 VAL A CA 1
ATOM 644 C C . VAL A 1 84 ? -13.281 -7.946 15.535 1.00 90.88 84 VAL A C 1
ATOM 646 O O . VAL A 1 84 ? -13.185 -8.706 16.494 1.00 90.88 84 VAL A O 1
ATOM 649 N N . GLY A 1 85 ? -12.791 -6.703 15.609 1.00 85.06 85 GLY A N 1
ATOM 650 C CA . GLY A 1 85 ? -12.101 -6.171 16.790 1.00 85.06 85 GLY A CA 1
ATOM 651 C C . GLY A 1 85 ? -10.609 -6.518 16.852 1.00 85.06 85 GLY A C 1
ATOM 652 O O . GLY A 1 85 ? -9.936 -6.199 17.834 1.00 85.06 85 GLY A O 1
ATOM 653 N N . TRP A 1 86 ? -10.047 -7.102 15.791 1.00 89.81 86 TRP A N 1
ATOM 654 C CA . TRP A 1 86 ? -8.624 -7.430 15.671 1.00 89.81 86 TRP A CA 1
ATOM 655 C C . TRP A 1 86 ? -7.806 -6.199 15.276 1.00 89.81 86 TRP A C 1
ATOM 657 O O . TRP A 1 86 ? -7.219 -6.109 14.199 1.00 89.81 86 TRP A O 1
ATOM 667 N N . THR A 1 87 ? -7.759 -5.218 16.178 1.00 86.25 87 THR A N 1
ATOM 668 C CA . THR A 1 87 ? -7.225 -3.880 15.886 1.00 86.25 87 THR A CA 1
ATOM 669 C C . THR A 1 87 ? -5.767 -3.904 15.413 1.00 86.25 87 THR A C 1
ATOM 671 O O . THR A 1 87 ? -5.420 -3.166 14.500 1.00 86.25 87 THR A O 1
ATOM 674 N N . LYS A 1 88 ? -4.913 -4.764 15.990 1.00 89.88 88 LYS A N 1
ATOM 675 C CA . LYS A 1 88 ? -3.500 -4.880 15.581 1.00 89.88 88 LYS A CA 1
ATOM 676 C C . LYS A 1 88 ? -3.367 -5.339 14.127 1.00 89.88 88 LYS A C 1
ATOM 678 O O . LYS A 1 88 ? -2.614 -4.737 13.371 1.00 89.88 88 LYS A O 1
ATOM 683 N N . LEU A 1 89 ? -4.134 -6.362 13.743 1.00 90.69 89 LEU A N 1
ATOM 684 C CA . LEU A 1 89 ? -4.150 -6.868 12.373 1.00 90.69 89 LEU A CA 1
ATOM 685 C C . LEU A 1 89 ? -4.703 -5.818 11.409 1.00 90.69 89 LEU A C 1
ATOM 687 O O . LEU A 1 89 ? -4.153 -5.644 10.332 1.00 90.69 89 LEU A O 1
ATOM 691 N N . ALA A 1 90 ? -5.745 -5.087 11.812 1.00 88.81 90 ALA A N 1
ATOM 692 C CA . ALA A 1 90 ? -6.338 -4.047 10.979 1.00 88.81 90 ALA A CA 1
ATOM 693 C C . ALA A 1 90 ? -5.337 -2.932 10.636 1.00 88.81 90 ALA A C 1
ATOM 695 O O . ALA A 1 90 ? -5.218 -2.552 9.474 1.00 88.81 90 ALA A O 1
ATOM 696 N N . TYR A 1 91 ? -4.578 -2.447 11.626 1.00 90.44 91 TYR A N 1
ATOM 697 C CA . TYR A 1 91 ? -3.523 -1.459 11.386 1.00 90.44 91 TYR A CA 1
ATOM 698 C C . TYR A 1 91 ? -2.370 -2.027 10.568 1.00 90.44 91 TYR A C 1
ATOM 700 O O . TYR A 1 91 ? -1.909 -1.358 9.651 1.00 90.44 91 TYR A O 1
ATOM 708 N N . PHE A 1 92 ? -1.925 -3.248 10.872 1.00 92.75 92 PHE A N 1
ATOM 709 C CA . PHE A 1 92 ? -0.867 -3.894 10.099 1.00 92.75 92 PHE A CA 1
ATOM 710 C C . PHE A 1 92 ? -1.265 -4.024 8.626 1.00 92.75 92 PHE A C 1
ATOM 712 O O . PHE A 1 92 ? -0.529 -3.574 7.756 1.00 92.75 92 PHE A O 1
ATOM 719 N N . ALA A 1 93 ? -2.463 -4.546 8.351 1.00 91.94 93 ALA A N 1
ATOM 720 C CA . ALA A 1 93 ? -2.984 -4.685 6.999 1.00 91.94 93 ALA A CA 1
ATOM 721 C C . ALA A 1 93 ? -3.118 -3.326 6.298 1.00 91.94 93 ALA A C 1
ATOM 723 O O . ALA A 1 93 ? -2.683 -3.196 5.165 1.00 91.94 93 ALA A O 1
ATOM 724 N N . ALA A 1 94 ? -3.643 -2.293 6.964 1.00 90.25 94 ALA A N 1
ATOM 725 C CA . ALA A 1 94 ? -3.787 -0.969 6.354 1.00 90.25 94 ALA A CA 1
ATOM 726 C C . ALA A 1 94 ? -2.441 -0.257 6.112 1.00 90.25 94 ALA A C 1
ATOM 728 O O . ALA A 1 94 ? -2.337 0.573 5.212 1.00 90.25 94 ALA A O 1
ATOM 729 N N . PHE A 1 95 ? -1.414 -0.552 6.910 1.00 90.44 95 PHE A N 1
ATOM 730 C CA . PHE A 1 95 ? -0.095 0.073 6.786 1.00 90.44 95 PHE A CA 1
ATOM 731 C C . PHE A 1 95 ? 0.835 -0.678 5.824 1.00 90.44 95 PHE A C 1
ATOM 733 O O . PHE A 1 95 ? 1.722 -0.072 5.227 1.00 90.44 95 PHE A O 1
ATOM 740 N N . TYR A 1 96 ? 0.628 -1.984 5.651 1.00 88.88 96 TYR A N 1
ATOM 741 C CA . TYR A 1 96 ? 1.492 -2.849 4.851 1.00 88.88 96 TYR A CA 1
ATOM 742 C C . TYR A 1 96 ? 1.724 -2.361 3.409 1.00 88.88 96 TYR A C 1
ATOM 744 O O . TYR A 1 96 ? 2.885 -2.323 3.008 1.00 88.88 96 TYR A O 1
ATOM 752 N N . PRO A 1 97 ? 0.710 -1.911 2.640 1.00 87.38 97 PRO A N 1
ATOM 753 C CA . PRO A 1 97 ? 0.936 -1.425 1.278 1.00 87.38 97 PRO A CA 1
ATOM 754 C C . PRO A 1 97 ? 1.842 -0.193 1.233 1.00 87.38 97 PRO A C 1
ATOM 756 O O . PRO A 1 97 ? 2.724 -0.110 0.385 1.00 87.38 97 PRO A O 1
ATOM 759 N N . LEU A 1 98 ? 1.671 0.739 2.177 1.00 86.94 98 LEU A N 1
ATOM 760 C CA . LEU A 1 98 ? 2.515 1.932 2.282 1.00 86.94 98 LEU A CA 1
ATOM 761 C C . LEU A 1 98 ? 3.956 1.563 2.630 1.00 86.94 98 LEU A C 1
ATOM 763 O O . LEU A 1 98 ? 4.885 2.122 2.054 1.00 86.94 98 LEU A O 1
ATOM 767 N N . LEU A 1 99 ? 4.140 0.611 3.548 1.00 88.50 99 LEU A N 1
ATOM 768 C CA . LEU A 1 99 ? 5.461 0.109 3.914 1.00 88.50 99 LEU A CA 1
ATOM 769 C C . LEU A 1 99 ? 6.137 -0.584 2.725 1.00 88.50 99 LEU A C 1
ATOM 771 O O . LEU A 1 99 ? 7.292 -0.296 2.433 1.00 88.50 99 LEU A O 1
ATOM 775 N N . TYR A 1 100 ? 5.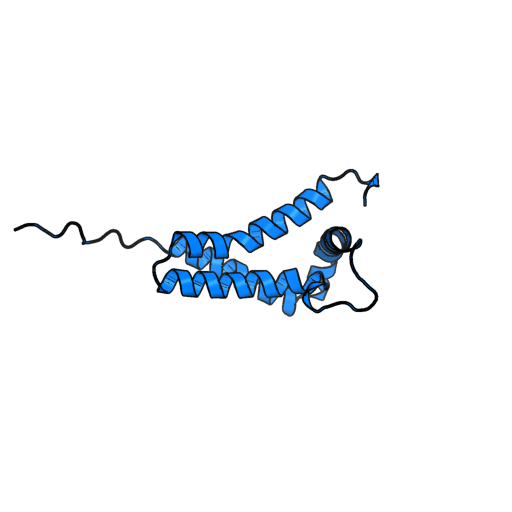419 -1.471 2.037 1.00 85.12 100 TYR A N 1
ATOM 776 C CA . TYR A 1 100 ? 5.940 -2.222 0.899 1.00 85.12 100 TYR A CA 1
ATOM 777 C C . TYR A 1 100 ? 6.340 -1.293 -0.250 1.00 85.12 100 TYR A C 1
ATOM 779 O O . TYR A 1 100 ? 7.478 -1.341 -0.708 1.00 85.12 100 TYR A O 1
ATOM 787 N N . LEU A 1 101 ? 5.442 -0.392 -0.661 1.00 82.62 101 LEU A N 1
ATOM 788 C CA . LEU A 1 101 ? 5.746 0.587 -1.702 1.00 82.62 101 LEU A CA 1
ATOM 789 C C . LEU A 1 101 ? 6.892 1.500 -1.256 1.00 82.62 101 LEU A C 1
ATOM 791 O O . LEU A 1 101 ? 7.869 1.644 -1.982 1.00 82.62 101 LEU A O 1
ATOM 795 N N . GLY A 1 102 ? 6.840 2.045 -0.039 1.00 85.00 102 GLY A N 1
ATOM 796 C CA . GLY A 1 102 ? 7.910 2.888 0.499 1.00 85.00 102 GLY A CA 1
ATOM 797 C C . GLY A 1 102 ? 9.285 2.214 0.467 1.00 85.00 102 GLY A C 1
ATOM 798 O O . GLY A 1 102 ? 10.270 2.870 0.135 1.00 85.00 102 GLY A O 1
ATOM 799 N N . LEU A 1 103 ? 9.353 0.907 0.738 1.00 86.31 103 LEU A N 1
ATOM 800 C CA . LEU A 1 103 ? 10.583 0.127 0.605 1.00 86.31 103 LEU A CA 1
ATOM 801 C C . LEU A 1 103 ? 11.029 -0.004 -0.854 1.00 86.31 103 LEU A C 1
ATOM 803 O O . LEU A 1 103 ? 12.203 0.217 -1.121 1.00 86.31 103 LEU A O 1
ATOM 807 N N . VAL A 1 104 ? 10.126 -0.310 -1.789 1.00 82.44 104 VAL A N 1
ATOM 808 C CA . VAL A 1 104 ? 10.453 -0.430 -3.223 1.00 82.44 104 VAL A CA 1
ATOM 809 C C . VAL A 1 104 ? 10.987 0.893 -3.783 1.00 82.44 104 VAL A C 1
ATOM 811 O O . VAL A 1 104 ? 12.079 0.931 -4.346 1.00 82.44 104 VAL A O 1
ATOM 814 N N . PHE A 1 105 ? 10.265 1.995 -3.570 1.00 83.81 105 PHE A N 1
ATOM 815 C CA . PHE A 1 105 ? 10.680 3.320 -4.042 1.00 83.81 105 PHE A CA 1
ATOM 816 C C . PHE A 1 105 ? 11.935 3.825 -3.331 1.00 83.81 105 PHE A C 1
ATOM 818 O O . PHE A 1 105 ? 12.828 4.385 -3.967 1.00 83.81 105 PHE A O 1
ATOM 825 N N . GLY A 1 106 ? 12.012 3.638 -2.012 1.00 84.62 106 GLY A N 1
ATOM 826 C CA . GLY A 1 106 ? 13.180 4.026 -1.231 1.00 84.62 106 GLY A CA 1
ATOM 827 C C . GLY A 1 106 ? 14.418 3.273 -1.696 1.00 84.62 106 GLY A C 1
ATOM 828 O O . GLY A 1 106 ? 15.455 3.880 -1.927 1.00 84.62 106 GLY A O 1
ATOM 829 N N . TRP A 1 107 ? 14.301 1.966 -1.904 1.00 83.31 107 TRP A N 1
ATOM 830 C CA . TRP A 1 107 ? 15.400 1.150 -2.393 1.00 83.31 107 TRP A CA 1
ATOM 831 C C . TRP A 1 107 ? 15.831 1.563 -3.803 1.00 83.31 107 TRP A C 1
ATOM 833 O O . TRP A 1 107 ? 17.032 1.696 -4.038 1.00 83.31 107 TRP A O 1
ATOM 843 N N . TYR A 1 108 ? 14.890 1.826 -4.715 1.00 82.00 108 TYR A N 1
ATOM 844 C CA . TYR A 1 108 ? 15.205 2.374 -6.036 1.00 82.00 108 TYR A CA 1
ATOM 845 C C . TYR A 1 108 ? 16.033 3.659 -5.890 1.00 82.00 108 TYR A C 1
ATOM 847 O O . TYR A 1 108 ? 17.205 3.688 -6.240 1.00 82.00 108 TYR A O 1
ATOM 855 N N . HIS A 1 109 ? 15.513 4.701 -5.246 1.00 82.12 109 HIS A N 1
ATOM 856 C CA . HIS A 1 109 ? 16.225 5.984 -5.190 1.00 82.12 109 HIS A CA 1
ATOM 857 C C . HIS A 1 109 ? 17.514 5.989 -4.349 1.00 82.12 109 HIS A C 1
ATOM 859 O O . HIS A 1 109 ? 18.349 6.874 -4.535 1.00 82.12 109 HIS A O 1
ATOM 865 N N . LEU A 1 110 ? 17.681 5.049 -3.414 1.00 84.88 110 LEU A N 1
ATOM 866 C CA . LEU A 1 110 ? 18.865 4.968 -2.551 1.00 84.88 110 LEU A CA 1
ATOM 867 C C . LEU A 1 110 ? 19.961 4.051 -3.101 1.00 84.88 110 LEU A C 1
ATOM 869 O O . LEU A 1 110 ? 21.097 4.121 -2.625 1.00 84.88 110 LEU A O 1
ATOM 873 N N . THR A 1 111 ? 19.654 3.183 -4.067 1.00 79.44 111 THR A N 1
ATOM 874 C CA . THR A 1 111 ? 20.680 2.331 -4.675 1.00 79.44 111 THR A CA 1
ATOM 875 C C . THR A 1 111 ? 21.550 3.122 -5.654 1.00 79.44 111 THR A C 1
ATOM 877 O O . THR A 1 111 ? 21.073 4.066 -6.284 1.00 79.44 111 THR A O 1
ATOM 880 N N . P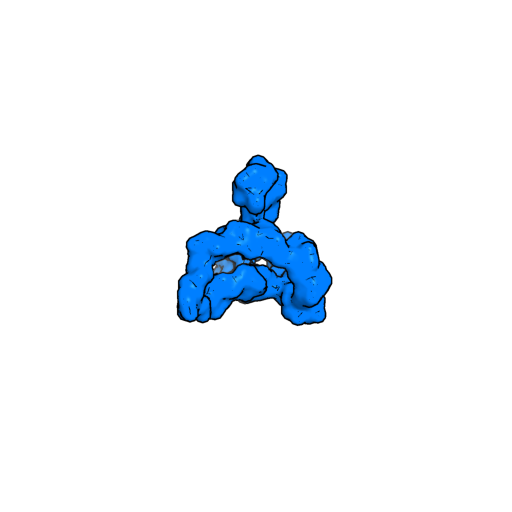RO A 1 112 ? 22.848 2.781 -5.784 1.00 73.75 112 PRO A N 1
ATOM 881 C CA . PRO A 1 112 ? 23.740 3.477 -6.704 1.00 73.75 112 PRO A CA 1
ATOM 882 C C . PRO A 1 112 ? 23.203 3.395 -8.132 1.00 73.75 112 PRO A C 1
ATOM 884 O O . PRO A 1 112 ? 22.856 2.307 -8.575 1.00 73.75 112 PRO A O 1
ATOM 887 N N . ALA A 1 113 ? 23.241 4.497 -8.887 1.00 69.69 113 ALA A N 1
ATOM 888 C CA . ALA A 1 113 ? 22.749 4.564 -10.273 1.00 69.69 113 ALA A CA 1
ATOM 889 C C . ALA A 1 113 ? 23.378 3.530 -11.233 1.00 69.69 113 ALA A C 1
ATOM 891 O O . ALA A 1 113 ? 22.882 3.309 -12.323 1.00 69.69 113 ALA A O 1
ATOM 892 N N . GLN A 1 114 ? 24.479 2.892 -10.831 1.00 68.75 114 GLN A N 1
ATOM 893 C CA . GLN A 1 114 ? 25.141 1.806 -11.561 1.00 68.75 114 GLN A CA 1
ATOM 894 C C . GLN A 1 114 ? 24.355 0.487 -11.524 1.00 68.75 114 GLN A C 1
ATOM 896 O O . GLN A 1 114 ? 24.681 -0.443 -12.252 1.00 68.75 114 GLN A O 1
ATOM 901 N N . TRP A 1 115 ? 23.419 0.362 -10.583 1.00 61.31 115 TRP A N 1
ATOM 902 C CA . TRP A 1 115 ? 22.601 -0.831 -10.368 1.00 61.31 115 TRP A CA 1
ATOM 903 C C . TRP A 1 115 ? 21.220 -0.698 -11.008 1.00 61.31 115 TRP A C 1
ATOM 905 O O . TRP A 1 115 ? 20.442 -1.644 -10.918 1.00 61.31 115 TRP A O 1
ATOM 915 N N . HIS A 1 116 ? 20.937 0.465 -11.600 1.00 57.41 116 HIS A N 1
ATOM 916 C CA . HIS A 1 116 ? 19.711 0.835 -12.300 1.00 57.41 116 HIS A CA 1
ATOM 917 C C . HIS A 1 116 ? 19.806 0.511 -13.781 1.00 57.41 116 HIS A C 1
ATOM 919 O O . HIS A 1 116 ? 20.882 0.773 -14.364 1.00 57.41 116 HIS A O 1
#

Nearest PDB structures (foldseek):
  6gow-assembly1_E  TM=3.098E-01  e=6.610E+00  Bacillus subtilis

Mean predicted aligned error: 9.2 Å

Solvent-accessible surface area (backbone atoms only — not comparable to full-atom values): 6540 Å² total; per-residue (Å²): 136,82,79,62,91,79,72,74,81,75,74,82,53,62,68,57,51,52,38,29,50,51,26,43,50,47,17,49,42,46,68,78,41,36,71,72,45,39,77,76,44,40,64,44,38,45,64,76,47,62,91,63,73,52,102,74,69,51,77,82,64,36,60,68,42,57,56,25,50,44,21,38,52,25,22,53,51,14,51,53,28,49,74,76,64,40,54,70,58,13,50,48,33,35,43,43,47,58,53,53,49,50,49,47,49,47,48,48,76,68,48,63,75,88,80,107